Protein AF-A0A3N9TKY1-F1 (afdb_monomer)

Organism: NCBI:txid2487322

Mean predicted aligned error: 14.23 Å

Foldseek 3Di:
DDDDDDPDDPDDPDPVVPPDPPPPDDPDPVLVVLVVVVVVCCVVVLDPPVLLVVLLVVLCVVQPDDPPDDPNRRNVVSSVVSVQVSCVVSPNDDPVRVVLQVQQQVQQVVPDPPPDDRDRDNPGDRDDDPDPPDPDPDPDPDDDPPDDDPPPDDD

pLDDT: mean 78.89, std 23.52, range [29.92, 98.19]

Radius of gyration: 24.82 Å; Cα contacts (8 Å, |Δi|>4): 62; chains: 1; bounding box: 64×78×43 Å

Structure (mmCIF, N/CA/C/O backbone):
data_AF-A0A3N9TKY1-F1
#
_entry.id   AF-A0A3N9TKY1-F1
#
loop_
_atom_site.group_PDB
_atom_site.id
_atom_site.type_symbol
_atom_site.label_atom_id
_atom_site.label_alt_id
_atom_site.label_comp_id
_atom_site.label_asym_id
_atom_site.label_entity_id
_atom_site.label_seq_id
_atom_site.pdbx_PDB_ins_code
_atom_site.Cartn_x
_atom_site.Cartn_y
_atom_site.Cartn_z
_atom_site.occupancy
_atom_site.B_iso_or_equiv
_atom_site.auth_seq_id
_atom_site.auth_comp_id
_atom_site.auth_asym_id
_atom_site.auth_atom_id
_atom_site.pdbx_PDB_model_num
ATOM 1 N N . MET A 1 1 ? -25.791 54.137 21.599 1.00 34.97 1 MET A N 1
ATOM 2 C CA . MET A 1 1 ? -24.530 53.603 21.048 1.00 34.97 1 MET A CA 1
ATOM 3 C C . MET A 1 1 ? -24.503 52.122 21.396 1.00 34.97 1 MET A C 1
ATOM 5 O O . MET A 1 1 ? -24.069 51.761 22.477 1.00 34.97 1 MET A O 1
ATOM 9 N N . ASN A 1 2 ? -25.094 51.311 20.519 1.00 31.81 2 ASN A N 1
ATOM 10 C CA . ASN A 1 2 ? -25.129 49.844 20.575 1.00 31.81 2 ASN A CA 1
ATOM 11 C C . ASN A 1 2 ? -24.160 49.403 19.463 1.00 31.81 2 ASN A C 1
ATOM 13 O O . ASN A 1 2 ? -24.159 50.036 18.414 1.00 31.81 2 ASN A O 1
ATOM 17 N N . GLY A 1 3 ? -23.241 48.461 19.621 1.00 29.92 3 GLY A N 1
ATOM 18 C CA . GLY A 1 3 ? -23.403 47.128 20.187 1.00 29.92 3 GLY A CA 1
ATOM 19 C C . GLY A 1 3 ? -23.000 46.157 19.071 1.00 29.92 3 GLY A C 1
ATOM 20 O O . GLY A 1 3 ? -23.490 46.283 17.955 1.00 29.92 3 GLY A O 1
ATOM 21 N N . CYS A 1 4 ? -22.032 45.287 19.348 1.00 38.78 4 CYS A N 1
ATOM 22 C CA . CYS A 1 4 ? -21.438 44.336 18.414 1.00 38.78 4 CYS A CA 1
ATOM 23 C C . CYS A 1 4 ? -22.451 43.488 17.623 1.00 38.78 4 CYS A C 1
ATOM 25 O O . CYS A 1 4 ? -23.500 43.125 18.152 1.00 38.78 4 CYS A O 1
ATOM 27 N N . ASN A 1 5 ? -21.963 43.021 16.464 1.00 31.70 5 ASN A N 1
ATOM 28 C CA . ASN A 1 5 ? -22.324 41.788 15.752 1.00 31.70 5 ASN A CA 1
ATOM 29 C C . ASN A 1 5 ? -23.368 41.912 14.625 1.00 31.70 5 ASN A C 1
ATOM 31 O O . ASN A 1 5 ? -24.560 41.813 14.880 1.00 31.70 5 ASN A O 1
ATOM 35 N N . ASP A 1 6 ? -22.896 42.011 13.376 1.00 34.69 6 ASP A N 1
ATOM 36 C CA . ASP A 1 6 ? -23.552 41.338 12.239 1.00 34.69 6 ASP A CA 1
ATOM 37 C C . ASP A 1 6 ? -22.558 41.075 11.090 1.00 34.69 6 ASP A C 1
ATOM 39 O O . ASP A 1 6 ? -22.706 41.513 9.952 1.00 34.69 6 ASP A O 1
ATOM 43 N N . LEU A 1 7 ? -21.449 40.411 11.433 1.00 39.53 7 LEU A N 1
ATOM 44 C CA . LEU A 1 7 ? -20.473 39.914 10.468 1.00 39.53 7 LEU A CA 1
ATOM 45 C C . LEU A 1 7 ? -20.856 38.478 10.091 1.00 39.53 7 LEU A C 1
ATOM 47 O O . LEU A 1 7 ? -20.298 37.528 10.638 1.00 39.53 7 LEU A O 1
ATOM 51 N N . LEU A 1 8 ? -21.814 38.310 9.179 1.00 36.91 8 LEU A N 1
ATOM 52 C CA . LEU A 1 8 ? -22.057 37.020 8.541 1.00 36.91 8 LEU A CA 1
ATOM 53 C C . LEU A 1 8 ? -22.493 37.146 7.072 1.00 36.91 8 LEU A C 1
ATOM 55 O O . LEU A 1 8 ? -23.543 37.691 6.759 1.00 36.91 8 LEU A O 1
ATOM 59 N N . LEU A 1 9 ? -21.695 36.459 6.244 1.00 41.31 9 LEU A N 1
ATOM 60 C CA . LEU A 1 9 ? -22.019 35.783 4.982 1.00 41.31 9 LEU A CA 1
ATOM 61 C C . LEU A 1 9 ? -22.147 36.597 3.680 1.00 41.31 9 LEU A C 1
ATOM 63 O O . LEU A 1 9 ? -22.780 37.640 3.621 1.00 41.31 9 LEU A O 1
ATOM 67 N N . HIS A 1 10 ? -21.603 35.966 2.626 1.00 40.25 10 HIS A N 1
ATOM 68 C CA . HIS A 1 10 ? -21.506 36.356 1.210 1.00 40.25 10 HIS A CA 1
ATOM 69 C C . HIS A 1 10 ? -20.296 37.267 0.929 1.00 40.25 10 HIS A C 1
ATOM 71 O O . HIS A 1 10 ? -20.374 38.475 1.056 1.00 40.25 10 HIS A O 1
ATOM 77 N N . ASP A 1 11 ? -19.086 36.755 0.693 1.00 41.50 11 ASP A N 1
ATOM 78 C CA . ASP A 1 11 ? -18.751 35.775 -0.344 1.00 41.50 11 ASP A CA 1
ATOM 79 C C . ASP A 1 11 ? -17.693 34.764 0.126 1.00 41.50 11 ASP A C 1
ATOM 81 O O . ASP A 1 11 ? -16.492 35.033 0.138 1.00 41.50 11 ASP A O 1
ATOM 85 N N . ALA A 1 12 ? -18.131 33.555 0.480 1.00 43.09 12 ALA A N 1
ATOM 86 C CA . ALA A 1 12 ? -17.235 32.408 0.414 1.00 43.09 12 ALA A CA 1
ATOM 87 C C . ALA A 1 12 ? -17.125 32.018 -1.070 1.00 43.09 12 ALA A C 1
ATOM 89 O O . ALA A 1 12 ? -18.171 31.806 -1.692 1.00 43.09 12 ALA A O 1
ATOM 90 N N . PRO A 1 13 ? -15.919 31.927 -1.664 1.00 39.00 13 PRO A N 1
ATOM 91 C CA . PRO A 1 13 ? -15.795 31.464 -3.039 1.00 39.00 13 PRO A CA 1
ATOM 92 C C . PRO A 1 13 ? -16.430 30.075 -3.145 1.00 39.00 13 PRO A C 1
ATOM 94 O O . PRO A 1 13 ? -16.188 29.206 -2.300 1.00 39.00 13 PRO A O 1
ATOM 97 N N . SER A 1 14 ? -17.302 29.894 -4.140 1.00 44.12 14 SER A N 1
ATOM 98 C CA . SER A 1 14 ? -18.026 28.643 -4.334 1.00 44.12 14 SER A CA 1
ATOM 99 C C . SER A 1 14 ? -17.049 27.475 -4.456 1.00 44.12 14 SER A C 1
ATOM 101 O O . SER A 1 14 ? -15.922 27.605 -4.938 1.00 44.12 14 SER A O 1
ATOM 103 N N . LYS A 1 15 ? -17.498 26.306 -4.001 1.00 43.66 15 LYS A N 1
ATOM 104 C CA . LYS A 1 15 ? -16.741 25.048 -3.962 1.00 43.66 15 LYS A CA 1
ATOM 105 C C . LYS A 1 15 ? -16.132 24.666 -5.324 1.00 43.66 15 LYS A C 1
ATOM 107 O O . LYS A 1 15 ? -15.161 23.917 -5.358 1.00 43.66 15 LYS A O 1
ATOM 112 N N . GLU A 1 16 ? -16.668 25.202 -6.424 1.00 41.50 16 GLU A N 1
ATOM 113 C CA . GLU A 1 16 ? -16.142 25.025 -7.781 1.00 41.50 16 GLU A CA 1
ATOM 114 C C . GLU A 1 16 ? -14.862 25.831 -8.083 1.00 41.50 16 GLU A C 1
ATOM 116 O O . GLU A 1 16 ? -14.104 25.433 -8.960 1.00 41.50 16 GLU A O 1
ATOM 121 N N . ALA A 1 17 ? -14.558 26.913 -7.355 1.00 42.34 17 ALA A N 1
ATOM 122 C CA . ALA A 1 17 ? -13.370 27.740 -7.604 1.00 42.34 17 ALA A CA 1
ATOM 123 C C . ALA A 1 17 ? -12.064 27.166 -7.012 1.00 42.34 17 ALA A C 1
ATOM 125 O O . ALA A 1 17 ? -10.980 27.654 -7.338 1.00 42.34 17 ALA A O 1
ATOM 126 N N . MET A 1 18 ? -12.148 26.146 -6.146 1.00 41.94 18 MET A N 1
ATOM 127 C CA . MET A 1 18 ? -10.978 25.516 -5.511 1.00 41.94 18 MET A CA 1
ATOM 128 C C . MET A 1 18 ? -10.430 24.297 -6.263 1.00 41.94 18 MET A C 1
ATOM 130 O O . MET A 1 18 ? -9.377 23.797 -5.887 1.00 41.94 18 MET A O 1
ATOM 134 N N . LEU A 1 19 ? -11.089 23.836 -7.332 1.00 46.41 19 LEU A N 1
ATOM 135 C CA . LEU A 1 19 ? -10.476 22.907 -8.283 1.00 46.41 19 LEU A CA 1
ATOM 136 C C . LEU A 1 19 ? -9.812 23.712 -9.403 1.00 46.41 19 LEU A C 1
ATOM 138 O O . LEU A 1 19 ? -10.274 23.728 -10.543 1.00 46.41 19 LEU A O 1
ATOM 142 N N . LYS A 1 20 ? -8.724 24.409 -9.071 1.00 42.78 20 LYS A N 1
ATOM 143 C CA . LYS A 1 20 ? -7.692 24.620 -10.085 1.00 42.78 20 LYS A CA 1
ATOM 144 C C . LYS A 1 20 ? -6.961 23.291 -10.283 1.00 42.78 20 LYS A C 1
ATOM 146 O O . LYS A 1 20 ? -7.030 22.392 -9.449 1.00 42.78 20 LYS A O 1
ATOM 151 N N . ASP A 1 21 ? -6.432 23.138 -11.483 1.00 51.25 21 ASP A N 1
ATOM 152 C CA . ASP A 1 21 ? -5.834 21.937 -12.054 1.00 51.25 21 ASP A CA 1
ATOM 153 C C . ASP A 1 21 ? -4.552 21.519 -11.302 1.00 51.25 21 ASP A C 1
ATOM 155 O O . ASP A 1 21 ? -3.434 21.706 -11.774 1.00 51.25 21 ASP A O 1
ATOM 159 N N . ASP A 1 22 ? -4.729 20.984 -10.093 1.00 49.56 22 ASP A N 1
ATOM 160 C CA . ASP A 1 22 ? -3.673 20.592 -9.154 1.00 49.56 22 ASP A CA 1
ATOM 161 C C . ASP A 1 22 ? -3.567 19.054 -9.103 1.00 49.56 22 ASP A C 1
ATOM 163 O O . ASP A 1 22 ? -3.531 18.447 -8.027 1.00 49.56 22 ASP A O 1
ATOM 167 N N . GLY A 1 23 ? -3.640 18.389 -10.262 1.00 58.56 23 GLY A N 1
ATOM 168 C CA . GLY A 1 23 ? -3.639 16.926 -10.342 1.00 58.56 23 GLY A CA 1
ATOM 169 C C . GLY A 1 23 ? -2.519 16.297 -9.501 1.00 58.56 23 GLY A C 1
ATOM 170 O O . GLY A 1 23 ? -1.406 16.817 -9.447 1.00 58.56 23 GLY A O 1
ATOM 171 N N . ILE A 1 24 ? -2.802 15.170 -8.835 1.00 65.75 24 ILE A N 1
ATOM 172 C CA . ILE A 1 24 ? -1.790 14.438 -8.058 1.00 65.75 24 ILE A CA 1
ATOM 173 C C . ILE A 1 24 ? -0.657 14.034 -9.012 1.00 65.75 24 ILE A C 1
ATOM 175 O O . ILE A 1 24 ? -0.842 13.164 -9.865 1.00 65.75 24 ILE A O 1
ATOM 179 N N . ILE A 1 25 ? 0.511 14.664 -8.871 1.00 81.75 25 ILE A N 1
ATOM 180 C CA . ILE A 1 25 ? 1.705 14.312 -9.640 1.00 81.75 25 ILE A CA 1
ATOM 181 C C . ILE A 1 25 ? 2.345 13.092 -8.978 1.00 81.75 25 ILE A C 1
ATOM 183 O O . ILE A 1 25 ? 2.793 13.143 -7.831 1.00 81.75 25 ILE A O 1
ATOM 187 N N . PHE A 1 26 ? 2.375 11.981 -9.709 1.00 88.94 26 PHE A N 1
ATOM 188 C CA . PHE A 1 26 ? 3.084 10.769 -9.314 1.00 88.94 26 PHE A CA 1
ATOM 189 C C . PHE A 1 26 ? 4.494 10.797 -9.914 1.00 88.94 26 PHE A C 1
ATOM 191 O O . PHE A 1 26 ? 4.640 10.982 -11.120 1.00 88.94 26 PHE A O 1
ATOM 198 N N . GLU A 1 27 ? 5.525 10.598 -9.089 1.00 92.19 27 GLU A N 1
ATOM 199 C CA . GLU A 1 27 ? 6.919 10.522 -9.561 1.00 92.19 27 GLU A CA 1
ATOM 200 C C . GLU A 1 27 ? 7.184 9.215 -10.311 1.00 92.19 27 GLU A C 1
ATOM 202 O O . GLU A 1 27 ? 8.001 9.165 -11.222 1.00 92.19 27 GLU A O 1
ATOM 207 N N . GLU A 1 28 ? 6.471 8.156 -9.933 1.00 92.62 28 GLU A N 1
ATOM 208 C CA . GLU A 1 28 ? 6.638 6.824 -10.496 1.00 92.62 28 GLU A CA 1
ATOM 209 C C . GLU A 1 28 ? 5.270 6.199 -10.809 1.00 92.62 28 GLU A C 1
ATOM 211 O O . GLU A 1 28 ? 4.335 6.345 -10.013 1.00 92.62 28 GLU A O 1
ATOM 216 N N . PRO A 1 29 ? 5.127 5.423 -11.900 1.00 92.88 29 PRO A N 1
ATOM 217 C CA . PRO A 1 29 ? 3.843 4.828 -12.283 1.00 92.88 29 PRO A CA 1
ATOM 218 C C . PRO A 1 29 ? 3.205 3.953 -11.195 1.00 92.88 29 PRO A C 1
ATOM 220 O O . PRO A 1 29 ? 1.980 3.902 -11.065 1.00 92.88 29 PRO A O 1
ATOM 223 N N . TRP A 1 30 ? 4.020 3.272 -10.383 1.00 94.25 30 TRP A N 1
ATOM 224 C CA . TRP A 1 30 ? 3.526 2.412 -9.306 1.00 94.25 30 TRP A CA 1
ATOM 225 C C . TRP A 1 30 ? 2.836 3.203 -8.183 1.00 94.25 30 TRP A C 1
ATOM 227 O O . TRP A 1 30 ? 1.967 2.656 -7.506 1.00 94.25 30 TRP A O 1
ATOM 237 N N . GLN A 1 31 ? 3.161 4.487 -7.999 1.00 95.44 31 GLN A N 1
ATOM 238 C CA . GLN A 1 31 ? 2.525 5.337 -6.987 1.00 95.44 31 GLN A CA 1
ATOM 239 C C . GLN A 1 31 ? 1.044 5.562 -7.323 1.00 95.44 31 GLN A C 1
ATOM 241 O O . GLN A 1 31 ? 0.173 5.401 -6.465 1.00 95.44 31 GLN A O 1
ATOM 246 N N . ALA A 1 32 ? 0.748 5.822 -8.601 1.00 94.12 32 ALA A N 1
ATOM 247 C CA . ALA A 1 32 ? -0.620 5.930 -9.104 1.00 94.12 32 ALA A CA 1
ATOM 248 C C . ALA A 1 32 ? -1.397 4.621 -8.915 1.00 94.12 32 ALA A C 1
ATOM 250 O O . ALA A 1 32 ? -2.579 4.634 -8.562 1.00 94.12 32 ALA A O 1
ATOM 251 N N . GLN A 1 33 ? -0.729 3.480 -9.111 1.00 95.50 33 GLN A N 1
ATOM 252 C CA . GLN A 1 33 ? -1.324 2.161 -8.900 1.00 95.50 33 GLN A CA 1
ATOM 253 C C . GLN A 1 33 ? -1.645 1.922 -7.422 1.00 95.50 33 GLN A C 1
ATOM 255 O O . GLN A 1 33 ? -2.768 1.533 -7.109 1.00 95.50 33 GLN A O 1
ATOM 260 N N . ALA A 1 34 ? -0.709 2.205 -6.511 1.00 95.75 34 ALA A N 1
ATOM 261 C CA . ALA A 1 34 ? -0.920 2.067 -5.071 1.00 95.75 34 ALA A CA 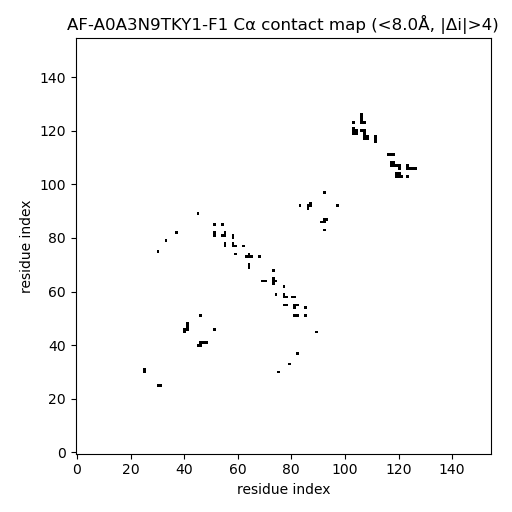1
ATOM 262 C C . ALA A 1 34 ? -2.099 2.926 -4.586 1.00 95.75 34 ALA A C 1
ATOM 264 O O . ALA A 1 34 ? -2.988 2.426 -3.895 1.00 95.75 34 ALA A O 1
ATOM 265 N N . PHE A 1 35 ? -2.156 4.189 -5.019 1.00 96.00 35 PHE A N 1
ATOM 266 C CA . PHE A 1 35 ? -3.281 5.082 -4.745 1.00 96.00 35 PHE A CA 1
ATOM 267 C C . PHE A 1 35 ? -4.604 4.515 -5.278 1.00 96.00 35 PHE A C 1
ATOM 269 O O . PHE A 1 35 ? -5.594 4.429 -4.549 1.00 96.00 35 PHE A O 1
ATOM 276 N N . SER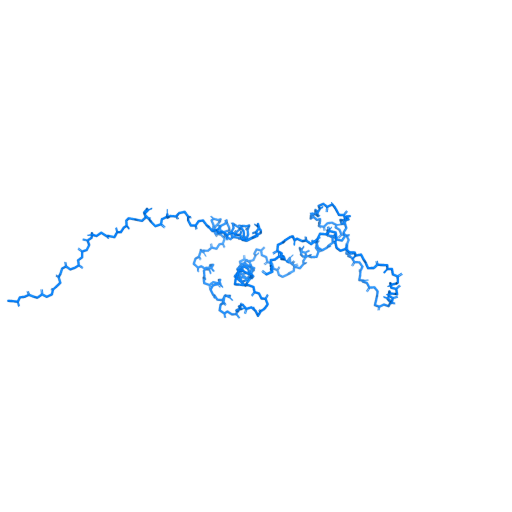 A 1 36 ? -4.612 4.081 -6.541 1.00 96.44 36 SER A N 1
ATOM 277 C CA . SER A 1 36 ? -5.808 3.550 -7.199 1.00 96.44 36 SER A CA 1
ATOM 278 C C . SER A 1 36 ? -6.331 2.299 -6.502 1.00 96.44 36 SER A C 1
ATOM 280 O O . SER A 1 36 ? -7.532 2.195 -6.272 1.00 96.44 36 SER A O 1
ATOM 282 N N . VAL A 1 37 ? -5.449 1.375 -6.108 1.00 97.06 37 VAL A N 1
ATOM 283 C CA . VAL A 1 37 ? -5.822 0.169 -5.357 1.00 97.06 37 VAL A CA 1
ATOM 284 C C . VAL A 1 37 ? -6.469 0.547 -4.026 1.00 97.06 37 VAL A C 1
ATOM 286 O O . VAL A 1 37 ? -7.559 0.059 -3.736 1.00 97.06 37 VAL A O 1
ATOM 289 N N . THR A 1 38 ? -5.883 1.467 -3.254 1.00 97.69 38 THR A N 1
ATOM 290 C CA . THR A 1 38 ? -6.489 1.946 -2.000 1.00 97.69 38 THR A CA 1
ATOM 291 C C . THR A 1 38 ? -7.894 2.514 -2.226 1.00 97.69 38 THR A C 1
ATOM 293 O O . THR A 1 38 ? -8.831 2.148 -1.514 1.00 97.69 38 THR A O 1
ATOM 296 N N . VAL A 1 39 ? -8.069 3.378 -3.233 1.00 97.00 39 VAL A N 1
ATOM 297 C CA . VAL A 1 39 ? -9.374 3.977 -3.560 1.00 97.00 39 VAL A CA 1
ATOM 298 C C . VAL A 1 39 ? -10.383 2.916 -4.005 1.00 97.00 39 VAL A C 1
ATOM 300 O O . VAL A 1 39 ? -11.539 2.960 -3.589 1.00 97.00 39 VAL A 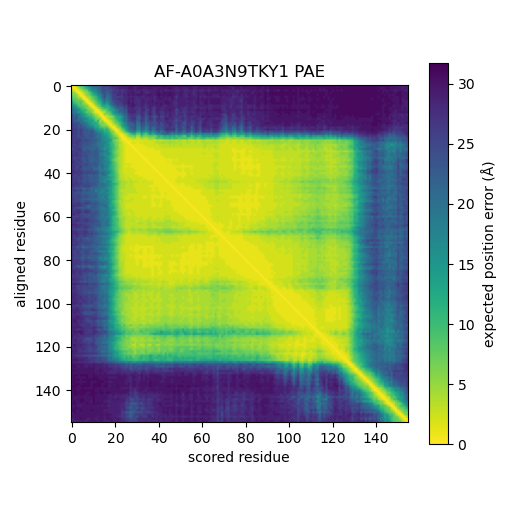O 1
ATOM 303 N N . LEU A 1 40 ? -9.971 1.954 -4.832 1.00 97.94 40 LEU A N 1
ATOM 304 C CA . LEU A 1 40 ? -10.842 0.884 -5.322 1.00 97.94 40 LEU A CA 1
ATOM 305 C C . LEU A 1 40 ? -11.298 -0.047 -4.197 1.00 97.94 40 LEU A C 1
ATOM 307 O O . LEU A 1 40 ? -12.480 -0.374 -4.137 1.00 97.94 40 LEU A O 1
ATOM 311 N N . LEU A 1 41 ? -10.405 -0.426 -3.280 1.00 97.19 41 LEU A N 1
ATOM 312 C CA . LEU A 1 41 ? -10.748 -1.260 -2.124 1.00 97.19 41 LEU A CA 1
ATOM 313 C C . LEU A 1 41 ? -11.749 -0.556 -1.197 1.00 97.19 41 LEU A C 1
ATOM 315 O O . LEU A 1 41 ? -12.705 -1.178 -0.732 1.00 97.19 41 LEU A O 1
ATOM 319 N N . ASN A 1 42 ? -11.579 0.753 -0.981 1.00 97.75 42 ASN A N 1
ATOM 320 C CA . ASN A 1 42 ? -12.552 1.549 -0.238 1.00 97.75 42 ASN A CA 1
ATOM 321 C C . ASN A 1 42 ? -13.903 1.626 -0.965 1.00 97.75 42 ASN A C 1
ATOM 323 O O . ASN A 1 42 ? -14.940 1.397 -0.349 1.00 97.75 42 ASN A O 1
ATOM 327 N N . LYS A 1 43 ? -13.905 1.901 -2.276 1.00 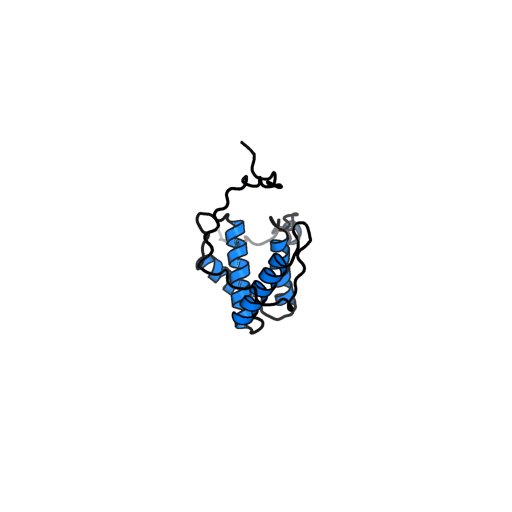97.75 43 LYS A N 1
ATOM 328 C CA . LYS A 1 43 ? -15.134 1.923 -3.088 1.00 97.75 43 LYS A CA 1
ATOM 329 C C . LYS A 1 43 ? -15.849 0.570 -3.112 1.00 97.75 43 LYS A C 1
ATOM 331 O O . LYS A 1 43 ? -17.071 0.542 -3.195 1.00 97.75 43 LYS A O 1
ATOM 336 N N . ALA A 1 44 ? -15.104 -0.528 -3.013 1.00 97.50 44 ALA A N 1
ATOM 337 C CA . ALA A 1 44 ? -15.641 -1.880 -2.888 1.00 97.50 44 ALA A CA 1
ATOM 338 C C . ALA A 1 44 ? -16.197 -2.193 -1.483 1.00 97.50 44 ALA A C 1
ATOM 340 O O . ALA A 1 44 ? -16.731 -3.279 -1.275 1.00 97.50 44 ALA A O 1
ATOM 341 N N . GLY A 1 45 ? -16.081 -1.272 -0.520 1.00 97.25 45 GLY A N 1
ATOM 342 C CA . GLY A 1 45 ? -16.610 -1.435 0.834 1.00 97.25 45 GLY A CA 1
ATOM 343 C C . GLY A 1 45 ? -15.772 -2.342 1.737 1.00 97.25 45 GLY A C 1
ATOM 344 O O . GLY A 1 45 ? -16.254 -2.752 2.788 1.00 97.25 45 GLY A O 1
ATOM 345 N N . LEU A 1 46 ? -14.528 -2.657 1.359 1.00 97.62 46 LEU A N 1
ATOM 346 C CA . LEU A 1 46 ? -13.658 -3.538 2.153 1.00 97.62 46 LEU A CA 1
ATOM 347 C C . LEU A 1 46 ? -13.130 -2.858 3.422 1.00 97.62 46 LEU A C 1
ATOM 349 O O . LEU A 1 46 ? -12.803 -3.527 4.398 1.00 97.62 46 LEU A O 1
ATOM 353 N N . PHE A 1 47 ? -13.058 -1.528 3.414 1.00 97.19 47 PHE A N 1
ATOM 354 C CA . PHE A 1 47 ? -12.808 -0.712 4.596 1.00 97.19 47 PHE A CA 1
ATOM 355 C C . PHE A 1 47 ? -13.364 0.700 4.403 1.00 97.19 47 PHE A C 1
ATOM 357 O O . PHE A 1 47 ? -13.445 1.211 3.282 1.00 97.19 47 PHE A O 1
ATOM 364 N N . ASP A 1 48 ? -13.669 1.371 5.511 1.00 97.00 48 ASP A N 1
ATOM 365 C CA . ASP A 1 48 ? -14.055 2.779 5.510 1.00 97.00 48 ASP A CA 1
ATOM 366 C C . ASP A 1 48 ? -12.853 3.709 5.325 1.00 97.00 48 ASP A C 1
ATOM 368 O O . ASP A 1 48 ? -11.794 3.533 5.934 1.00 97.00 48 ASP A O 1
ATOM 372 N N . TRP A 1 49 ? -13.052 4.797 4.579 1.00 97.38 49 TRP A N 1
ATOM 373 C CA . TRP A 1 49 ? -12.007 5.797 4.341 1.00 97.38 49 TRP A CA 1
ATOM 374 C C . TRP A 1 49 ? -11.470 6.414 5.643 1.00 97.38 49 TRP A C 1
ATOM 376 O O . TRP A 1 49 ? -10.283 6.703 5.765 1.00 97.38 49 TRP A O 1
ATOM 386 N N . LYS A 1 50 ? -12.325 6.562 6.665 1.00 97.62 50 LYS A N 1
ATOM 387 C CA . LYS A 1 50 ? -11.919 7.057 7.992 1.00 97.62 50 LYS A CA 1
ATOM 388 C C . LYS A 1 50 ? -10.938 6.111 8.691 1.00 97.62 50 LYS A C 1
ATOM 390 O O . LYS A 1 50 ? -10.022 6.581 9.363 1.00 97.62 50 LYS A O 1
ATOM 395 N N . VAL A 1 51 ? -11.123 4.799 8.529 1.00 97.25 51 VAL A N 1
ATOM 396 C CA . VAL A 1 51 ? -10.207 3.786 9.071 1.00 97.25 51 VAL A CA 1
ATOM 397 C C . VAL A 1 51 ? -8.868 3.877 8.348 1.00 97.25 51 VAL A C 1
ATOM 399 O O . VAL A 1 51 ? -7.838 3.961 9.010 1.00 97.25 51 VAL A O 1
ATOM 402 N N . TRP A 1 52 ? -8.886 3.981 7.015 1.00 98.06 52 TRP A N 1
ATOM 403 C CA . TRP A 1 52 ? -7.681 4.202 6.214 1.00 98.06 52 TRP A CA 1
ATOM 404 C C . TRP A 1 52 ? -6.882 5.429 6.673 1.00 98.06 52 TRP A C 1
ATOM 406 O O . TRP A 1 52 ? -5.707 5.296 7.008 1.00 98.06 52 TRP A O 1
ATOM 416 N N . VAL A 1 53 ? -7.516 6.604 6.767 1.00 97.88 53 VAL A N 1
ATOM 417 C CA . VAL A 1 53 ? -6.840 7.846 7.188 1.00 97.88 53 VAL A CA 1
ATOM 418 C C . VAL A 1 53 ? -6.223 7.697 8.580 1.00 97.88 53 VAL A C 1
ATOM 420 O O . VAL A 1 53 ? -5.085 8.114 8.793 1.00 97.88 53 VAL A O 1
ATOM 423 N N . LYS A 1 54 ? -6.934 7.065 9.522 1.00 97.94 54 LYS A N 1
ATOM 424 C CA . LYS A 1 54 ? -6.421 6.813 10.875 1.00 97.94 54 LYS A CA 1
ATOM 425 C C . LYS A 1 54 ? -5.193 5.896 10.857 1.00 97.94 54 LYS A C 1
ATOM 427 O O . LYS A 1 54 ? -4.198 6.208 11.511 1.00 97.94 54 LYS A O 1
ATOM 432 N N . THR A 1 55 ? -5.252 4.785 10.122 1.00 97.56 55 THR A N 1
ATOM 433 C CA . THR A 1 55 ? -4.139 3.830 10.004 1.00 97.56 55 THR A CA 1
ATOM 434 C C . THR A 1 55 ? -2.933 4.469 9.321 1.00 97.56 55 THR A C 1
ATOM 436 O O . THR A 1 55 ? -1.814 4.356 9.817 1.00 97.56 55 THR A O 1
ATOM 439 N N . PHE A 1 56 ? -3.151 5.209 8.235 1.00 98.19 56 PHE A N 1
ATOM 440 C CA . PHE A 1 56 ? -2.076 5.866 7.502 1.00 98.19 56 PHE A CA 1
ATOM 441 C C . PHE A 1 56 ? -1.411 6.984 8.318 1.00 98.19 56 PHE A C 1
ATOM 443 O O . PHE A 1 56 ? -0.187 7.020 8.410 1.00 98.19 56 PHE A O 1
ATOM 450 N N . ALA A 1 57 ? -2.186 7.830 9.007 1.00 97.62 57 ALA A N 1
ATOM 451 C CA . ALA A 1 57 ? -1.633 8.858 9.892 1.00 97.62 57 ALA A CA 1
ATOM 452 C C . ALA A 1 57 ? -0.781 8.249 11.020 1.00 97.62 57 ALA A C 1
ATOM 454 O O . ALA A 1 57 ? 0.327 8.718 11.281 1.00 97.62 57 ALA A O 1
ATOM 455 N N . LYS A 1 58 ? -1.254 7.154 11.637 1.00 97.81 58 LYS A N 1
ATOM 456 C CA . LYS A 1 58 ? -0.475 6.385 12.621 1.00 97.81 58 LYS A CA 1
ATOM 457 C C . LYS A 1 58 ? 0.855 5.906 12.025 1.00 97.81 58 LYS A C 1
ATOM 459 O O . LYS A 1 58 ? 1.885 6.029 12.686 1.00 97.81 58 LYS A O 1
ATOM 464 N N . HIS A 1 59 ? 0.856 5.389 10.794 1.00 96.75 59 HIS A N 1
ATOM 465 C CA . HIS A 1 59 ? 2.076 4.959 10.094 1.00 96.75 59 HIS A CA 1
ATOM 466 C C . HIS A 1 59 ? 3.054 6.101 9.828 1.00 96.75 59 HIS A C 1
ATOM 468 O O . HIS A 1 59 ? 4.244 5.933 10.090 1.00 96.75 59 HIS A O 1
ATOM 474 N N . ILE A 1 60 ? 2.571 7.262 9.376 1.00 96.88 60 ILE A N 1
ATOM 475 C CA . ILE A 1 60 ? 3.413 8.449 9.161 1.00 96.88 60 ILE A CA 1
ATOM 476 C C . ILE A 1 60 ? 4.123 8.840 10.462 1.00 96.88 60 ILE A C 1
ATOM 478 O O . ILE A 1 60 ? 5.331 9.075 10.458 1.00 96.88 60 ILE A O 1
ATOM 482 N N . SER A 1 61 ? 3.397 8.865 11.585 1.00 96.88 61 SER A N 1
ATOM 483 C CA . SER A 1 61 ? 3.977 9.206 12.890 1.00 96.88 61 SER A CA 1
ATOM 484 C C . SER A 1 61 ? 4.921 8.131 13.440 1.00 96.88 61 SER A C 1
ATOM 486 O O . SER A 1 61 ? 5.918 8.466 14.070 1.00 96.88 61 SER A O 1
ATOM 488 N N . THR A 1 62 ? 4.616 6.849 13.222 1.00 97.62 62 THR A N 1
ATOM 489 C CA . THR A 1 62 ? 5.397 5.724 13.774 1.00 97.62 62 THR A CA 1
ATOM 490 C C . THR A 1 62 ? 6.688 5.483 12.993 1.00 97.62 62 THR A C 1
ATOM 492 O O . THR A 1 62 ? 7.711 5.129 13.576 1.00 97.62 62 THR A O 1
ATOM 495 N N . TYR A 1 63 ? 6.653 5.678 11.674 1.00 96.38 63 TYR A N 1
ATOM 496 C CA . TYR A 1 63 ? 7.754 5.349 10.772 1.00 96.38 63 TYR A CA 1
ATOM 497 C C . TYR A 1 63 ? 8.188 6.573 9.966 1.00 96.38 63 TYR A C 1
ATOM 499 O O . TYR A 1 63 ? 7.976 6.585 8.747 1.00 96.38 63 TYR A O 1
ATOM 507 N N . PRO A 1 64 ? 8.796 7.592 10.604 1.00 95.81 64 PRO A N 1
ATOM 508 C CA . PRO A 1 64 ? 9.191 8.822 9.928 1.00 95.81 64 PRO A CA 1
ATOM 509 C C . PRO A 1 64 ? 10.165 8.562 8.771 1.00 95.81 64 PRO A C 1
ATOM 511 O O . PRO A 1 64 ? 10.707 7.463 8.595 1.00 95.81 64 PRO A O 1
ATOM 514 N N . ARG A 1 65 ? 10.367 9.596 7.954 1.00 96.81 65 ARG A N 1
ATOM 515 C CA . ARG A 1 65 ? 11.324 9.588 6.847 1.00 96.81 65 ARG A CA 1
ATOM 516 C C . ARG A 1 65 ? 12.728 9.222 7.342 1.00 96.81 65 ARG A C 1
ATOM 518 O O . ARG A 1 65 ? 13.190 9.749 8.354 1.00 96.81 65 ARG A O 1
ATOM 525 N N . LYS A 1 66 ? 13.413 8.346 6.603 1.00 96.06 66 LYS A N 1
ATOM 526 C CA . LYS A 1 66 ? 14.822 8.015 6.861 1.00 96.06 66 LYS A CA 1
ATOM 527 C C . LYS A 1 66 ? 15.766 9.058 6.242 1.00 96.06 66 LYS A C 1
ATOM 529 O O . LYS A 1 66 ? 15.373 9.722 5.283 1.00 96.06 66 LYS A O 1
ATOM 534 N N . PRO A 1 67 ? 17.014 9.190 6.734 1.00 96.19 67 PRO A N 1
ATOM 535 C CA . PRO A 1 67 ? 17.970 10.174 6.216 1.00 96.19 67 PRO A CA 1
ATOM 536 C C . PRO A 1 67 ? 18.264 10.061 4.710 1.00 96.19 67 PRO A C 1
ATOM 538 O O . PRO A 1 67 ? 18.566 11.065 4.072 1.00 96.19 67 PRO A O 1
ATOM 541 N N . ASP A 1 68 ? 18.174 8.855 4.150 1.00 95.94 68 ASP A N 1
ATOM 542 C CA . ASP A 1 68 ? 18.460 8.519 2.751 1.00 95.94 68 ASP A CA 1
ATOM 543 C C . ASP A 1 68 ? 17.222 8.519 1.836 1.00 95.94 68 ASP A C 1
ATOM 545 O O . ASP A 1 68 ? 17.356 8.378 0.621 1.00 95.94 68 ASP A O 1
ATOM 549 N N . GLU A 1 69 ? 16.024 8.702 2.394 1.00 94.75 69 GLU A N 1
ATOM 550 C CA . GLU A 1 69 ? 14.772 8.768 1.636 1.00 94.75 69 GLU A CA 1
ATOM 551 C C . GLU A 1 69 ? 14.467 10.221 1.232 1.00 94.75 69 GLU A C 1
ATOM 553 O O . GLU A 1 69 ? 14.810 11.165 1.948 1.00 94.75 69 GLU A O 1
ATOM 558 N N . THR A 1 70 ? 13.790 10.425 0.101 1.00 95.19 70 THR A N 1
ATOM 559 C CA . THR A 1 70 ? 13.064 11.675 -0.185 1.00 95.19 70 THR A CA 1
ATOM 560 C C . THR A 1 70 ? 11.737 11.704 0.577 1.00 95.19 70 THR A C 1
ATOM 562 O O . THR A 1 70 ? 11.270 10.675 1.076 1.00 95.19 70 THR A O 1
ATOM 565 N N . ASP A 1 71 ? 11.090 12.870 0.656 1.00 92.25 71 ASP A N 1
ATOM 566 C CA . ASP A 1 71 ? 9.766 12.977 1.285 1.00 92.25 71 ASP A CA 1
ATOM 567 C C . ASP A 1 71 ? 8.729 12.100 0.560 1.00 92.25 71 ASP A C 1
ATOM 569 O O . ASP A 1 71 ? 7.963 11.390 1.211 1.00 92.25 71 ASP A O 1
ATOM 573 N N . GLN A 1 72 ? 8.776 12.046 -0.776 1.00 92.75 72 GLN A N 1
ATOM 574 C CA . GLN A 1 72 ? 7.898 11.191 -1.581 1.00 92.75 72 GLN A CA 1
ATOM 575 C C . GLN A 1 72 ? 8.154 9.694 -1.342 1.00 92.75 72 GLN A C 1
ATOM 577 O O . GLN A 1 72 ? 7.212 8.909 -1.200 1.00 92.75 72 GLN A O 1
ATOM 582 N N . GLN A 1 73 ? 9.425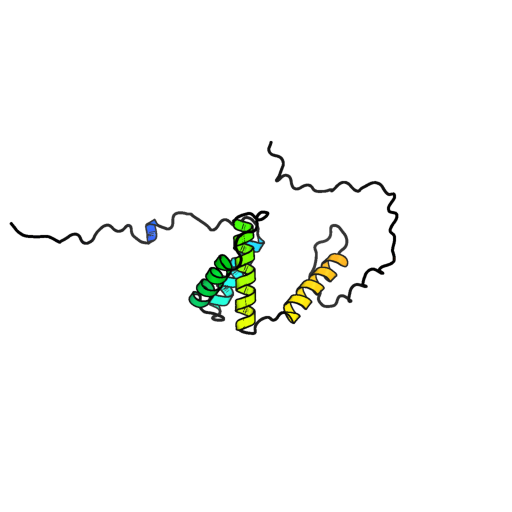 9.282 -1.269 1.00 94.50 73 GLN A N 1
ATOM 583 C CA . GLN A 1 73 ? 9.793 7.890 -0.994 1.00 94.50 73 GLN A CA 1
ATOM 584 C C . GLN A 1 73 ? 9.302 7.453 0.386 1.00 94.50 73 GLN A C 1
ATOM 586 O O . GLN A 1 73 ? 8.724 6.371 0.520 1.00 94.50 73 GLN A O 1
ATOM 591 N N . ALA A 1 74 ? 9.479 8.304 1.400 1.00 96.56 74 ALA A N 1
ATOM 592 C CA . ALA A 1 74 ? 8.954 8.048 2.734 1.00 96.56 74 ALA A CA 1
ATOM 593 C C . ALA A 1 74 ? 7.420 7.962 2.723 1.00 96.56 74 ALA A C 1
ATOM 595 O O . ALA A 1 74 ? 6.870 6.995 3.254 1.00 96.56 74 ALA A O 1
ATOM 596 N N . TYR A 1 75 ? 6.746 8.905 2.056 1.00 95.69 75 TYR A N 1
ATOM 597 C CA . TYR A 1 75 ? 5.287 8.966 1.967 1.00 95.69 75 TYR A CA 1
ATOM 598 C C . TYR A 1 75 ? 4.687 7.684 1.384 1.00 95.69 75 TYR A C 1
ATOM 600 O O . TYR A 1 75 ? 3.828 7.057 2.008 1.00 95.69 75 TYR A O 1
ATOM 608 N N . TYR A 1 76 ? 5.165 7.228 0.222 1.00 96.56 76 TYR A N 1
ATOM 609 C CA . TYR A 1 76 ? 4.613 6.016 -0.387 1.00 96.56 76 TYR A CA 1
ATOM 610 C C . TYR A 1 76 ? 5.087 4.722 0.286 1.00 96.56 76 TYR A C 1
ATOM 612 O O . TYR A 1 76 ? 4.342 3.740 0.290 1.00 96.56 76 TYR A O 1
ATOM 620 N N . ARG A 1 77 ? 6.264 4.701 0.929 1.00 96.81 77 ARG A N 1
ATOM 621 C CA . ARG A 1 77 ? 6.644 3.582 1.809 1.00 96.81 77 ARG A CA 1
ATOM 622 C C . ARG A 1 77 ? 5.654 3.441 2.966 1.00 96.81 77 ARG A C 1
ATOM 624 O O . ARG A 1 77 ? 5.212 2.329 3.262 1.00 96.81 77 ARG A O 1
ATOM 631 N N . GLN A 1 78 ? 5.315 4.551 3.621 1.00 97.88 78 GLN A N 1
ATOM 632 C CA . GLN A 1 78 ? 4.330 4.589 4.705 1.00 97.88 78 GLN A CA 1
ATOM 633 C C . G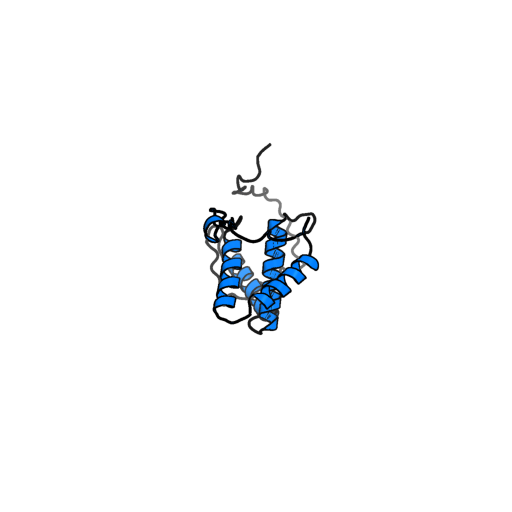LN A 1 78 ? 2.935 4.210 4.190 1.00 97.88 78 GLN A C 1
ATOM 635 O O . GLN A 1 78 ? 2.239 3.446 4.851 1.00 97.88 78 GLN A O 1
ATOM 640 N N . TRP A 1 79 ? 2.553 4.674 2.994 1.00 97.69 79 TRP A N 1
ATOM 641 C CA . TRP A 1 79 ? 1.275 4.343 2.354 1.00 97.69 79 TRP A CA 1
ATOM 642 C C . TRP A 1 79 ? 1.125 2.837 2.151 1.00 97.69 79 TRP A C 1
ATOM 644 O O . TRP A 1 79 ? 0.140 2.244 2.583 1.00 97.69 79 TRP A O 1
ATOM 654 N N . LEU A 1 80 ? 2.119 2.204 1.522 1.00 97.25 80 LEU A N 1
ATOM 655 C CA . LEU A 1 80 ? 2.107 0.763 1.277 1.00 97.25 80 LEU A CA 1
ATOM 656 C C . LEU A 1 80 ? 2.105 -0.030 2.587 1.00 97.25 80 LEU A C 1
ATOM 658 O O . LEU A 1 80 ? 1.327 -0.967 2.724 1.00 97.25 80 LEU A O 1
ATOM 662 N N . SER A 1 81 ? 2.915 0.378 3.568 1.00 96.44 81 SER A N 1
ATOM 663 C CA . SER A 1 81 ? 2.981 -0.299 4.871 1.00 96.44 81 SER A CA 1
ATOM 664 C C . SER A 1 81 ? 1.648 -0.221 5.626 1.00 96.44 81 SER A C 1
ATOM 666 O O . SER A 1 81 ? 1.191 -1.219 6.180 1.00 96.44 81 SER A O 1
ATOM 668 N N . ALA A 1 82 ? 0.991 0.942 5.600 1.00 97.81 82 ALA A N 1
ATOM 669 C CA . ALA A 1 82 ? -0.331 1.130 6.189 1.00 97.81 82 ALA A CA 1
ATOM 670 C C . ALA A 1 82 ? -1.405 0.305 5.476 1.00 97.81 82 ALA A C 1
ATOM 672 O O . ALA A 1 82 ? -2.304 -0.231 6.126 1.00 97.81 82 ALA A O 1
ATOM 673 N N . LEU A 1 83 ? -1.316 0.198 4.147 1.00 97.38 83 LEU A N 1
ATOM 674 C CA . LEU A 1 83 ? -2.247 -0.599 3.357 1.00 97.38 83 LEU A CA 1
ATOM 675 C C . LEU A 1 83 ? -2.081 -2.089 3.655 1.00 97.38 83 LEU A C 1
ATOM 677 O O . LEU A 1 83 ? -3.083 -2.764 3.854 1.00 97.38 83 LEU A O 1
ATOM 681 N N . GLU A 1 84 ? -0.849 -2.590 3.751 1.00 96.31 84 GLU A N 1
ATOM 682 C CA . GLU A 1 84 ? -0.584 -3.976 4.155 1.00 96.31 84 GLU A CA 1
ATOM 683 C C . GLU A 1 84 ? -1.120 -4.276 5.567 1.00 96.31 84 GLU A C 1
ATOM 685 O O . GLU A 1 84 ? -1.794 -5.288 5.741 1.00 96.31 84 GLU A O 1
ATOM 690 N N . GLU A 1 85 ? -0.903 -3.395 6.558 1.00 95.81 85 GLU A N 1
ATOM 691 C CA . GLU A 1 85 ? -1.466 -3.570 7.916 1.00 95.81 85 GLU A CA 1
ATOM 692 C C . GLU A 1 85 ? -2.999 -3.601 7.888 1.00 95.81 85 GLU A C 1
ATOM 694 O O . GLU A 1 85 ? -3.624 -4.436 8.546 1.00 95.81 85 GLU A O 1
ATOM 699 N N . LEU A 1 86 ? -3.620 -2.710 7.111 1.00 96.69 86 LEU A N 1
ATOM 700 C CA . LEU A 1 86 ? -5.072 -2.662 6.998 1.00 96.69 86 LEU A CA 1
ATOM 701 C C . LEU A 1 86 ? -5.625 -3.931 6.340 1.00 96.69 86 LEU A C 1
ATOM 703 O O . LEU A 1 86 ? -6.581 -4.504 6.858 1.00 96.69 86 LEU A O 1
ATOM 707 N N . LEU A 1 87 ? -5.018 -4.388 5.243 1.00 96.25 87 LEU A N 1
ATOM 708 C CA . LEU A 1 87 ? -5.426 -5.600 4.527 1.00 96.25 87 LEU A CA 1
ATOM 709 C C . LEU A 1 87 ? -5.254 -6.870 5.369 1.00 96.25 87 LEU A C 1
ATOM 711 O O . LEU A 1 87 ? -6.119 -7.747 5.322 1.00 96.25 87 LEU A O 1
ATOM 715 N N . ASP A 1 88 ? -4.201 -6.933 6.185 1.00 95.50 88 ASP A N 1
ATOM 716 C CA . ASP A 1 88 ? -4.006 -8.006 7.161 1.00 95.50 88 ASP A CA 1
ATOM 717 C C . ASP A 1 88 ? -5.103 -7.987 8.232 1.00 95.50 88 ASP A C 1
ATOM 719 O O . ASP A 1 88 ? -5.666 -9.029 8.567 1.00 95.50 88 ASP A O 1
ATOM 723 N N . SER A 1 89 ? -5.470 -6.801 8.732 1.00 94.81 89 SER A N 1
ATOM 724 C CA . SER A 1 89 ? -6.496 -6.667 9.777 1.00 94.81 89 SER A CA 1
ATOM 725 C C . SER A 1 89 ? -7.894 -7.123 9.340 1.00 94.81 89 SER A C 1
ATOM 727 O O . SER A 1 89 ? -8.692 -7.530 10.183 1.00 94.81 89 SER A O 1
ATOM 729 N N . ILE A 1 90 ? -8.181 -7.086 8.034 1.00 95.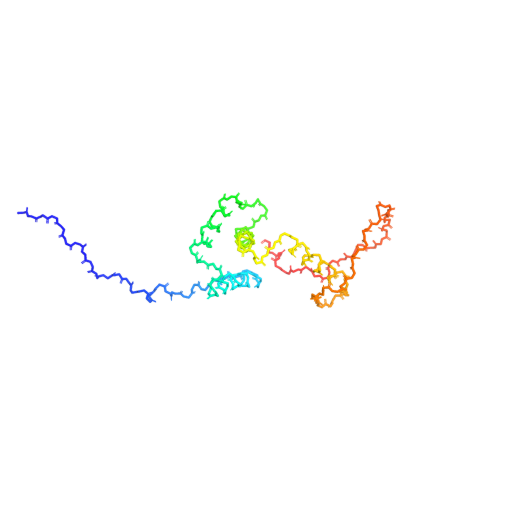06 90 ILE A N 1
ATOM 730 C CA . ILE A 1 90 ? -9.447 -7.556 7.448 1.00 95.06 90 ILE A CA 1
ATOM 731 C C . ILE A 1 90 ? -9.337 -8.956 6.821 1.00 95.06 90 ILE A C 1
ATOM 733 O O . ILE A 1 90 ? -10.292 -9.426 6.207 1.00 95.06 90 ILE A O 1
ATOM 737 N N . GLY A 1 91 ? -8.191 -9.633 6.968 1.00 94.50 91 GLY A N 1
ATOM 738 C CA . GLY A 1 91 ? -7.988 -11.018 6.532 1.00 94.50 91 GLY A CA 1
ATOM 739 C C . GLY A 1 91 ? -7.885 -11.226 5.018 1.00 94.50 91 GLY A C 1
ATOM 740 O O . GLY A 1 91 ? -8.060 -12.349 4.550 1.00 94.50 91 GLY A O 1
ATOM 741 N N . LEU A 1 92 ? -7.619 -10.173 4.236 1.00 93.25 92 LEU A N 1
ATOM 742 C CA . LEU A 1 92 ? -7.422 -10.291 2.782 1.00 93.25 92 LEU A CA 1
ATOM 743 C C . LEU A 1 92 ? -5.992 -10.673 2.404 1.00 93.25 92 LEU A C 1
ATOM 745 O O . LEU A 1 92 ? -5.754 -11.223 1.327 1.00 93.25 92 LEU A O 1
ATOM 749 N N . THR A 1 93 ? -5.039 -10.366 3.276 1.00 93.44 93 THR A N 1
ATOM 750 C CA . THR A 1 93 ? -3.644 -10.767 3.138 1.00 93.44 93 THR A CA 1
ATOM 751 C C . THR A 1 93 ? -3.122 -11.304 4.460 1.00 93.44 93 THR A C 1
ATOM 753 O O . THR A 1 93 ? -3.728 -11.117 5.511 1.00 93.44 93 THR A O 1
ATOM 756 N N . ASP A 1 94 ? -1.982 -11.983 4.396 1.00 93.19 94 ASP A N 1
ATOM 757 C CA . ASP A 1 94 ? -1.176 -12.299 5.564 1.00 93.19 94 ASP A CA 1
ATOM 758 C C . ASP A 1 94 ? 0.315 -12.311 5.185 1.00 93.19 94 ASP A C 1
ATOM 760 O O . ASP A 1 94 ? 0.703 -12.192 4.010 1.00 93.19 94 ASP A O 1
ATOM 764 N N . GLN A 1 95 ? 1.174 -12.444 6.196 1.00 91.38 95 GLN A N 1
ATOM 765 C CA . GLN A 1 95 ? 2.623 -12.464 6.014 1.00 91.38 95 GLN A CA 1
ATOM 766 C C . GLN A 1 95 ? 3.096 -13.639 5.139 1.00 91.38 95 GLN A C 1
ATOM 768 O O . GLN A 1 95 ? 4.059 -13.483 4.383 1.00 91.38 95 GLN A O 1
ATOM 773 N N . GLN A 1 96 ? 2.440 -14.801 5.222 1.00 93.19 96 GLN A N 1
ATOM 774 C CA . GLN A 1 96 ? 2.813 -15.992 4.455 1.00 93.19 96 GLN A CA 1
ATOM 775 C C . GLN A 1 96 ? 2.518 -15.781 2.969 1.00 93.19 96 GLN A C 1
ATOM 777 O O . GLN A 1 96 ? 3.388 -16.009 2.127 1.00 93.19 96 GLN A O 1
ATOM 782 N N . LEU A 1 97 ? 1.335 -15.255 2.650 1.00 93.12 97 LEU A N 1
ATOM 783 C CA . LEU A 1 97 ? 0.911 -14.898 1.306 1.00 93.12 97 LEU A CA 1
ATOM 784 C C . LEU A 1 97 ? 1.850 -13.850 0.705 1.00 93.12 97 LEU A C 1
ATOM 786 O O . LEU A 1 97 ? 2.357 -14.045 -0.399 1.00 93.12 97 LEU A O 1
ATOM 790 N N . ARG A 1 98 ? 2.167 -12.770 1.434 1.00 92.75 98 ARG A N 1
ATOM 791 C CA . ARG A 1 98 ? 3.125 -11.758 0.949 1.00 92.75 98 ARG A CA 1
ATOM 792 C C . ARG A 1 98 ? 4.513 -12.350 0.713 1.00 92.75 98 ARG A C 1
ATOM 794 O O . ARG A 1 98 ? 5.139 -12.039 -0.301 1.00 92.75 98 ARG A O 1
ATOM 801 N N . GLY A 1 99 ? 4.982 -13.214 1.613 1.00 93.12 99 GLY A N 1
ATOM 802 C CA . GLY A 1 99 ? 6.243 -13.939 1.458 1.00 93.12 99 GLY A CA 1
ATOM 803 C C . GLY A 1 99 ? 6.266 -14.792 0.189 1.00 93.12 99 GLY A C 1
ATOM 804 O O . GLY A 1 99 ? 7.194 -14.678 -0.611 1.00 93.12 99 GLY A O 1
ATOM 805 N N . LEU A 1 100 ? 5.203 -15.565 -0.046 1.00 93.44 100 LEU A N 1
ATOM 806 C CA . LEU A 1 100 ? 5.035 -16.382 -1.246 1.00 93.44 100 LEU A CA 1
ATOM 807 C C . LEU A 1 100 ? 5.043 -15.532 -2.524 1.00 93.44 100 LEU A C 1
ATOM 809 O O . LEU A 1 100 ? 5.729 -15.872 -3.484 1.00 93.44 100 LEU A O 1
ATOM 813 N N . TYR A 1 101 ? 4.317 -14.411 -2.550 1.00 94.19 101 TYR A N 1
ATOM 814 C CA . TYR A 1 101 ? 4.283 -13.538 -3.727 1.00 94.19 101 TYR A CA 1
ATOM 815 C C . TYR A 1 101 ? 5.640 -12.888 -4.012 1.00 94.19 101 TYR A C 1
ATOM 817 O O . TYR A 1 101 ? 6.057 -12.873 -5.171 1.00 94.19 101 TYR A O 1
ATOM 825 N N . LYS A 1 102 ? 6.352 -12.403 -2.984 1.00 94.06 102 LYS A N 1
ATOM 826 C CA . LYS A 1 102 ? 7.720 -11.868 -3.128 1.00 94.06 102 LYS A CA 1
ATOM 827 C C . LYS A 1 102 ? 8.663 -12.917 -3.709 1.00 94.06 102 LYS A C 1
ATOM 829 O O . LYS A 1 102 ? 9.426 -12.633 -4.628 1.00 94.06 102 LYS A O 1
ATOM 834 N N . GLU A 1 103 ? 8.569 -14.139 -3.205 1.00 95.38 103 GLU A N 1
ATOM 835 C CA . GLU A 1 103 ? 9.396 -15.249 -3.653 1.00 95.38 103 GLU A CA 1
ATOM 836 C C . GLU A 1 103 ? 9.068 -15.679 -5.093 1.00 95.38 103 GLU A C 1
ATOM 838 O O . GLU A 1 103 ? 9.977 -15.881 -5.895 1.00 95.38 103 GLU A O 1
ATOM 843 N N . ASN A 1 104 ? 7.790 -15.730 -5.470 1.00 96.06 104 ASN A N 1
ATOM 844 C CA . ASN A 1 104 ? 7.373 -16.010 -6.846 1.00 96.06 104 ASN A CA 1
ATOM 845 C C . ASN A 1 104 ? 7.863 -14.936 -7.824 1.00 96.06 104 ASN A C 1
ATOM 847 O O . ASN A 1 104 ? 8.346 -15.261 -8.910 1.00 96.06 104 ASN A O 1
ATOM 851 N N . TRP A 1 105 ? 7.815 -13.659 -7.434 1.00 95.56 105 TRP A N 1
ATOM 852 C CA . TRP A 1 105 ? 8.410 -12.577 -8.221 1.00 95.56 105 TRP A CA 1
ATOM 853 C C . TRP A 1 105 ? 9.923 -12.731 -8.363 1.00 95.56 105 TRP A C 1
ATOM 855 O O . TRP A 1 105 ? 10.444 -12.604 -9.470 1.00 95.56 105 TRP A O 1
ATOM 865 N N . ARG A 1 106 ? 10.630 -13.081 -7.283 1.00 95.25 106 ARG A N 1
ATOM 866 C CA . ARG A 1 106 ? 12.076 -13.338 -7.319 1.00 95.25 106 ARG A CA 1
ATOM 867 C C . ARG A 1 106 ? 12.427 -14.492 -8.259 1.00 95.25 106 ARG A C 1
ATOM 869 O O . ARG A 1 106 ? 13.354 -14.370 -9.054 1.00 95.25 106 ARG A O 1
ATOM 876 N N . ARG A 1 107 ? 11.677 -15.595 -8.211 1.00 95.31 107 ARG A N 1
ATOM 877 C CA . ARG A 1 107 ? 11.844 -16.729 -9.139 1.00 95.31 107 ARG A CA 1
ATOM 878 C C . ARG A 1 107 ? 11.587 -16.320 -10.576 1.00 95.31 107 ARG A C 1
ATOM 880 O O . ARG A 1 107 ? 12.364 -16.676 -11.453 1.00 95.31 107 ARG A O 1
ATOM 887 N N . SER A 1 108 ? 10.522 -15.555 -10.796 1.00 95.56 108 SER A N 1
ATOM 888 C CA . SER A 1 108 ? 10.156 -15.041 -12.115 1.00 95.56 108 SER A CA 1
ATOM 889 C C . SER A 1 108 ? 11.277 -14.189 -12.695 1.00 95.56 108 SER A C 1
ATOM 891 O O . SER A 1 108 ? 11.667 -14.412 -13.835 1.00 95.56 108 SER A O 1
ATOM 893 N N . TYR A 1 109 ? 11.850 -13.293 -11.889 1.00 94.19 109 TYR A N 1
ATOM 894 C CA . TYR A 1 109 ? 13.005 -12.484 -12.264 1.00 94.19 109 TYR A CA 1
ATOM 895 C C . TYR A 1 109 ? 14.213 -13.343 -12.659 1.00 94.19 109 TYR A C 1
ATOM 897 O O . TYR A 1 109 ? 14.737 -13.180 -13.753 1.00 94.19 109 TYR A O 1
ATOM 905 N N . VAL A 1 110 ? 14.623 -14.295 -11.813 1.00 93.88 110 VAL A N 1
ATOM 906 C CA . VAL A 1 110 ? 15.804 -15.143 -12.077 1.00 93.88 110 VAL A CA 1
ATOM 907 C C . VAL A 1 110 ? 15.619 -16.047 -13.297 1.00 93.88 110 VAL A C 1
ATOM 909 O O . VAL A 1 110 ? 16.582 -16.331 -13.999 1.00 93.88 110 VAL A O 1
ATOM 912 N N . ALA A 1 111 ? 14.394 -16.504 -13.555 1.00 93.31 111 ALA A N 1
ATOM 913 C CA . ALA A 1 111 ? 14.070 -17.351 -14.699 1.00 93.31 111 ALA A CA 1
ATOM 914 C C . ALA A 1 111 ? 13.756 -16.560 -15.984 1.00 93.31 111 ALA A C 1
ATOM 916 O O . ALA A 1 111 ? 13.308 -17.167 -16.958 1.00 93.31 111 ALA A O 1
ATOM 917 N N . THR A 1 112 ? 13.895 -15.230 -15.971 1.00 94.00 112 THR A N 1
ATOM 918 C CA . THR A 1 112 ? 13.713 -14.373 -17.148 1.00 94.00 112 THR A CA 1
ATOM 919 C C . THR A 1 112 ? 15.080 -14.056 -17.741 1.00 94.00 112 THR A C 1
ATOM 921 O O . THR A 1 112 ? 15.941 -13.503 -17.056 1.00 94.00 112 THR A O 1
ATOM 924 N N . ASP A 1 113 ? 15.270 -14.387 -19.017 1.00 93.94 113 ASP A N 1
ATOM 925 C CA . ASP A 1 113 ? 16.496 -14.050 -19.736 1.00 93.94 113 ASP A CA 1
ATOM 926 C C . ASP A 1 113 ? 16.712 -12.532 -19.777 1.00 93.94 113 ASP A C 1
ATOM 928 O O . ASP A 1 113 ? 15.769 -11.738 -19.866 1.00 93.94 113 ASP A O 1
ATOM 932 N N . HIS A 1 114 ? 17.975 -12.110 -19.736 1.00 88.81 114 HIS A N 1
ATOM 933 C CA . HIS A 1 114 ? 18.313 -10.691 -19.778 1.00 88.81 114 HIS A CA 1
ATOM 934 C C . HIS A 1 114 ? 17.741 -10.015 -21.032 1.00 88.81 114 HIS A C 1
ATOM 936 O O . HIS A 1 114 ? 17.856 -10.522 -22.146 1.00 88.81 114 HIS A O 1
ATOM 942 N N . GLY A 1 115 ? 17.128 -8.844 -20.843 1.00 91.75 115 GLY A N 1
ATOM 943 C CA . GLY A 1 115 ? 16.484 -8.085 -21.917 1.00 91.75 115 GLY A CA 1
ATOM 944 C C . GLY A 1 115 ? 15.042 -8.501 -22.222 1.00 91.75 115 GLY A C 1
ATOM 945 O O . GLY A 1 115 ? 14.396 -7.824 -23.018 1.00 91.75 115 GLY A O 1
ATOM 946 N N . GLN A 1 116 ? 14.512 -9.552 -21.585 1.00 94.00 116 GLN A N 1
ATOM 947 C CA . GLN A 1 116 ? 13.101 -9.927 -21.703 1.00 94.00 116 GLN A CA 1
ATOM 948 C C . GLN A 1 116 ? 12.246 -9.322 -20.572 1.00 94.00 116 GLN A C 1
ATOM 950 O O . GLN A 1 116 ? 12.731 -9.167 -19.446 1.00 94.00 116 GLN A O 1
ATOM 955 N N . PRO A 1 117 ? 10.966 -8.985 -20.831 1.00 93.94 117 PRO A N 1
ATOM 956 C CA . PRO A 1 117 ? 10.039 -8.570 -19.783 1.00 93.94 117 PRO A CA 1
ATOM 957 C C . PRO A 1 117 ? 9.818 -9.676 -18.746 1.00 93.94 117 PRO A C 1
ATOM 959 O O . PRO A 1 117 ? 9.623 -10.841 -19.090 1.00 93.94 117 PRO A O 1
ATOM 962 N N . ILE A 1 118 ? 9.781 -9.301 -17.468 1.00 94.38 118 ILE A N 1
ATOM 963 C CA . ILE A 1 118 ? 9.540 -10.249 -16.376 1.00 94.38 118 ILE A CA 1
ATOM 964 C C . ILE A 1 118 ? 8.046 -10.571 -16.320 1.00 94.38 118 ILE A C 1
ATOM 966 O O . ILE A 1 118 ? 7.223 -9.699 -16.039 1.00 94.38 118 ILE A O 1
ATOM 970 N N . VAL A 1 119 ? 7.696 -11.838 -16.530 1.00 95.00 119 VAL A N 1
ATOM 971 C CA . VAL A 1 119 ? 6.320 -12.332 -16.389 1.00 95.00 119 VAL A CA 1
ATOM 972 C C . VAL A 1 119 ? 6.176 -13.057 -15.058 1.00 95.00 119 VAL A C 1
ATOM 974 O O . VAL A 1 119 ? 6.924 -13.992 -14.770 1.00 95.00 119 VAL A O 1
ATOM 977 N N . TYR A 1 120 ? 5.195 -12.646 -14.254 1.00 95.12 120 TYR A N 1
ATOM 978 C CA . TYR A 1 120 ? 4.900 -13.293 -12.979 1.00 95.12 120 TYR A CA 1
ATOM 979 C C . TYR A 1 120 ? 4.444 -14.744 -13.173 1.00 95.12 120 TYR A C 1
ATOM 981 O O . TYR A 1 120 ? 3.451 -15.010 -13.851 1.00 95.12 120 TYR A O 1
ATOM 989 N N . ARG A 1 121 ? 5.144 -15.674 -12.522 1.00 93.81 121 ARG A N 1
ATOM 990 C CA . ARG A 1 121 ? 4.870 -17.113 -12.537 1.00 93.81 121 ARG A CA 1
ATOM 991 C C . ARG A 1 121 ? 4.820 -17.673 -11.117 1.00 93.81 121 ARG A C 1
ATOM 993 O O . ARG A 1 121 ? 5.673 -17.367 -10.285 1.00 93.81 121 ARG A O 1
ATOM 1000 N N . LYS A 1 122 ? 3.806 -18.501 -10.843 1.00 94.81 122 LYS A N 1
ATOM 1001 C CA . LYS A 1 122 ? 3.595 -19.171 -9.541 1.00 94.81 122 LYS A CA 1
ATOM 1002 C C . LYS A 1 122 ? 4.143 -20.600 -9.510 1.00 94.81 122 LYS A C 1
ATOM 1004 O O . LYS A 1 122 ? 4.295 -21.171 -8.439 1.00 94.81 122 LYS A O 1
ATOM 1009 N N . ASP A 1 123 ? 4.403 -21.166 -10.679 1.00 93.75 123 ASP A N 1
ATOM 1010 C CA . ASP A 1 123 ? 4.756 -22.563 -10.932 1.00 93.75 123 ASP A CA 1
ATOM 1011 C C . ASP A 1 123 ? 6.273 -22.803 -11.013 1.00 93.75 123 ASP A C 1
ATOM 1013 O O . ASP A 1 123 ? 6.720 -23.919 -11.269 1.00 93.75 123 ASP A O 1
ATOM 1017 N N . LEU A 1 124 ? 7.083 -21.769 -10.769 1.00 92.12 124 LEU A N 1
ATOM 1018 C CA . LEU A 1 124 ? 8.536 -21.886 -10.813 1.00 92.12 124 LEU A CA 1
ATOM 1019 C C . LEU A 1 124 ? 9.098 -22.626 -9.588 1.00 92.12 124 LEU A C 1
ATOM 1021 O O . LEU A 1 124 ? 8.689 -22.350 -8.449 1.00 92.12 124 LEU A O 1
ATOM 1025 N N . PRO A 1 125 ? 10.092 -23.513 -9.795 1.00 91.62 125 PRO A N 1
ATOM 1026 C CA . PRO A 1 125 ? 10.713 -24.258 -8.710 1.00 91.62 125 PRO A CA 1
ATOM 1027 C C . PRO A 1 125 ? 11.426 -23.320 -7.730 1.00 91.62 125 PRO A C 1
ATOM 1029 O O . PRO A 1 125 ? 11.858 -22.220 -8.084 1.00 91.62 125 PRO A O 1
ATOM 1032 N N . ASN A 1 126 ? 11.582 -23.777 -6.485 1.00 89.31 126 ASN A N 1
ATOM 1033 C CA . ASN A 1 126 ? 12.393 -23.077 -5.492 1.00 89.31 126 ASN A CA 1
ATOM 1034 C C . ASN A 1 126 ? 13.818 -22.897 -6.039 1.00 89.31 126 ASN A C 1
ATOM 1036 O O . ASN A 1 126 ? 14.440 -23.863 -6.487 1.00 89.31 126 ASN A O 1
ATOM 1040 N N . LEU A 1 127 ? 14.349 -21.674 -5.981 1.00 85.31 127 LEU A N 1
ATOM 1041 C CA . LEU A 1 127 ? 15.746 -21.445 -6.345 1.00 85.31 127 LEU A CA 1
ATOM 1042 C C . LEU A 1 127 ? 16.642 -22.149 -5.326 1.00 85.31 127 LEU A C 1
ATOM 1044 O O . LEU A 1 127 ? 16.390 -22.087 -4.121 1.00 85.31 127 LEU A O 1
ATOM 1048 N N . LYS A 1 128 ? 17.683 -22.825 -5.814 1.00 82.25 128 LYS A N 1
ATOM 1049 C CA . LYS A 1 128 ? 18.687 -23.451 -4.950 1.00 82.25 128 LYS A CA 1
ATOM 1050 C C . LYS A 1 128 ? 19.347 -22.362 -4.098 1.00 82.25 128 LYS A C 1
ATOM 1052 O O . LYS A 1 128 ? 19.666 -21.295 -4.625 1.00 82.25 128 LYS A O 1
ATOM 1057 N N . ASN A 1 129 ? 19.555 -22.621 -2.805 1.00 66.44 129 ASN A N 1
ATOM 1058 C CA . ASN A 1 129 ? 20.426 -21.757 -2.009 1.00 66.44 129 ASN A CA 1
ATOM 1059 C C . ASN A 1 129 ? 21.828 -21.800 -2.633 1.00 66.44 129 ASN A C 1
ATOM 1061 O O . ASN A 1 129 ? 22.292 -22.900 -2.949 1.00 66.44 129 ASN A O 1
ATOM 1065 N N . PRO A 1 130 ? 22.494 -20.653 -2.842 1.00 56.88 130 PRO A N 1
ATOM 1066 C CA . PRO A 1 130 ? 23.889 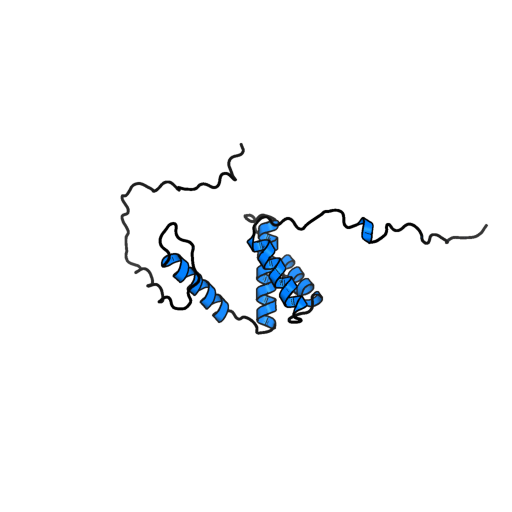-20.673 -3.241 1.00 56.88 130 PRO A CA 1
ATOM 1067 C C . PRO A 1 130 ? 24.682 -21.406 -2.155 1.00 56.88 130 PRO A C 1
ATOM 1069 O O . PRO A 1 130 ? 24.558 -21.100 -0.969 1.00 56.88 130 PRO A O 1
ATOM 1072 N N . ASP A 1 131 ? 25.436 -22.417 -2.573 1.00 51.66 131 ASP A N 1
ATOM 1073 C CA . ASP A 1 131 ? 26.300 -23.208 -1.704 1.00 51.66 131 ASP A CA 1
ATOM 1074 C C . ASP A 1 131 ? 27.286 -22.263 -0.977 1.00 51.66 131 ASP A C 1
ATOM 1076 O O . ASP A 1 131 ? 27.925 -21.447 -1.654 1.00 51.66 131 ASP A O 1
ATOM 1080 N N . PRO A 1 132 ? 27.447 -22.319 0.363 1.00 54.38 132 PRO A N 1
ATOM 1081 C CA . PRO A 1 132 ? 28.292 -21.372 1.103 1.00 54.38 132 PRO A CA 1
ATOM 1082 C C . PRO A 1 132 ? 29.782 -21.396 0.720 1.00 54.38 132 PRO A C 1
ATOM 1084 O O . PRO A 1 132 ? 30.539 -20.537 1.167 1.00 54.38 132 PRO A O 1
ATOM 1087 N N . HIS A 1 133 ? 30.224 -22.368 -0.085 1.00 53.62 133 HIS A N 1
ATOM 1088 C CA . HIS A 1 133 ? 31.637 -22.629 -0.376 1.00 53.62 133 HIS A CA 1
ATOM 1089 C C . HIS A 1 133 ? 32.115 -22.227 -1.780 1.00 53.62 133 HIS A C 1
ATOM 1091 O O . HIS A 1 133 ? 33.241 -22.550 -2.162 1.00 53.62 133 HIS A O 1
ATOM 1097 N N . HIS A 1 134 ? 31.331 -21.482 -2.564 1.00 50.69 134 HIS A N 1
ATOM 1098 C CA . HIS A 1 134 ? 31.817 -20.978 -3.851 1.00 50.69 134 HIS A CA 1
ATOM 1099 C C . HIS A 1 134 ? 32.629 -19.681 -3.714 1.00 50.69 134 HIS A C 1
ATOM 1101 O O . HIS A 1 134 ? 32.120 -18.579 -3.918 1.00 50.69 134 HIS A O 1
ATOM 1107 N N . HIS A 1 135 ? 33.933 -19.825 -3.454 1.00 48.50 135 HIS A N 1
ATOM 1108 C CA . HIS A 1 135 ? 34.931 -18.789 -3.733 1.00 48.50 135 HIS A CA 1
ATOM 1109 C C . HIS A 1 135 ? 34.968 -18.498 -5.244 1.00 48.50 135 HIS A C 1
ATOM 1111 O O . HIS A 1 135 ? 35.691 -19.139 -6.004 1.00 48.50 135 HIS A O 1
ATOM 1117 N N . HIS A 1 136 ? 34.167 -17.535 -5.702 1.00 50.94 136 HIS A N 1
ATOM 1118 C CA . HIS A 1 136 ? 34.249 -17.024 -7.068 1.00 50.94 136 HIS A CA 1
ATOM 1119 C C . HIS A 1 136 ? 35.477 -16.114 -7.203 1.00 50.94 136 HIS A C 1
ATOM 1121 O O . HIS A 1 136 ? 35.421 -14.919 -6.916 1.00 50.94 136 HIS A O 1
ATOM 1127 N N . HIS A 1 137 ? 36.594 -16.664 -7.682 1.00 48.16 137 HIS A N 1
ATOM 1128 C CA . HIS A 1 137 ? 37.655 -15.857 -8.285 1.00 48.16 137 HIS A CA 1
ATOM 1129 C C . HIS A 1 137 ? 37.181 -15.355 -9.659 1.00 48.16 137 HIS A C 1
ATOM 1131 O O . HIS A 1 137 ? 37.468 -15.957 -10.690 1.00 48.16 137 HIS A O 1
ATOM 1137 N N . HIS A 1 138 ? 36.437 -14.248 -9.689 1.00 44.97 138 HIS A N 1
ATOM 1138 C CA . HIS A 1 138 ? 36.150 -13.536 -10.935 1.00 44.97 138 HIS A CA 1
ATOM 1139 C C . HIS A 1 138 ? 37.337 -12.634 -11.311 1.00 44.97 138 HIS A C 1
ATOM 1141 O O . HIS A 1 138 ? 37.393 -11.471 -10.921 1.00 44.97 138 HIS A O 1
ATOM 1147 N N . HIS A 1 139 ? 38.272 -13.155 -12.109 1.00 44.41 139 HIS A N 1
ATOM 1148 C CA . HIS A 1 139 ? 39.126 -12.325 -12.966 1.00 44.41 139 HIS A CA 1
ATOM 1149 C C . HIS A 1 139 ? 38.505 -12.270 -14.364 1.00 44.41 139 HIS A C 1
ATOM 1151 O O . HIS A 1 139 ? 38.874 -13.015 -15.265 1.00 44.41 139 HIS A O 1
ATOM 1157 N N . GLY A 1 140 ? 37.519 -11.392 -14.519 1.00 50.09 140 GLY A N 1
ATOM 1158 C CA . GLY A 1 140 ? 36.958 -10.996 -15.806 1.00 50.09 140 GLY A CA 1
ATOM 1159 C C . GLY A 1 140 ? 36.754 -9.480 -15.823 1.00 50.09 140 GLY A C 1
ATOM 1160 O O . GLY A 1 140 ? 36.610 -8.887 -14.747 1.00 50.09 140 GLY A O 1
ATOM 1161 N N . PRO A 1 141 ? 36.789 -8.831 -17.000 1.00 55.00 141 PRO A N 1
ATOM 1162 C CA . PRO A 1 141 ? 36.597 -7.391 -17.096 1.00 55.00 141 PRO A CA 1
ATOM 1163 C C . PRO A 1 141 ? 35.237 -7.011 -16.504 1.00 55.00 141 PRO A C 1
ATOM 1165 O O . PRO A 1 141 ? 34.219 -7.641 -16.794 1.00 55.00 141 PRO A O 1
ATOM 1168 N N . LYS A 1 142 ? 35.244 -5.998 -15.633 1.00 48.84 142 LYS A N 1
ATOM 1169 C CA . LYS A 1 142 ? 34.042 -5.453 -14.994 1.00 48.84 142 LYS A CA 1
ATOM 1170 C C . LYS A 1 142 ? 33.063 -5.017 -16.097 1.00 48.84 142 LYS A C 1
ATOM 1172 O O . LYS A 1 142 ? 33.452 -4.170 -16.898 1.00 48.84 142 LYS A O 1
ATOM 1177 N N . PRO A 1 143 ? 31.834 -5.558 -16.168 1.00 47.31 143 PRO A N 1
ATOM 1178 C CA . PRO A 1 143 ? 30.858 -5.085 -17.139 1.00 47.31 143 PRO A CA 1
ATOM 1179 C C . PRO A 1 143 ? 30.476 -3.638 -16.813 1.00 47.31 143 PRO A C 1
ATOM 1181 O O . PRO A 1 143 ? 30.122 -3.322 -15.674 1.00 47.31 143 PRO A O 1
ATOM 1184 N N . GLU A 1 144 ? 30.568 -2.761 -17.810 1.00 44.94 144 GLU A N 1
ATOM 1185 C CA . GLU A 1 144 ? 30.023 -1.409 -17.717 1.00 44.94 144 GLU A CA 1
ATOM 1186 C C . GLU A 1 144 ? 28.489 -1.471 -17.798 1.00 44.94 144 GLU A C 1
ATOM 1188 O O . GLU A 1 144 ? 27.940 -2.241 -18.594 1.00 44.94 144 GLU A O 1
ATOM 1193 N N . PRO A 1 145 ? 27.763 -0.704 -16.967 1.00 52.28 145 PRO A N 1
ATOM 1194 C CA . PRO A 1 145 ? 26.309 -0.694 -17.004 1.00 52.28 145 PRO A CA 1
ATOM 1195 C C . PRO A 1 145 ? 25.817 -0.126 -18.342 1.00 52.28 145 PRO A C 1
ATOM 1197 O O . PRO A 1 145 ? 26.071 1.029 -18.670 1.00 52.28 145 PRO A O 1
ATOM 1200 N N . ILE A 1 146 ? 25.059 -0.933 -19.089 1.00 64.75 146 ILE A N 1
ATOM 1201 C CA . ILE A 1 146 ? 24.513 -0.583 -20.416 1.00 64.75 146 ILE A CA 1
ATOM 1202 C C . ILE A 1 146 ? 23.415 0.499 -20.327 1.00 64.75 146 ILE A C 1
ATOM 1204 O O . ILE A 1 146 ? 23.066 1.119 -21.327 1.00 64.75 146 ILE A O 1
ATOM 1208 N N . CYS A 1 147 ? 22.898 0.801 -19.133 1.00 37.28 147 CYS A N 1
ATOM 1209 C CA . CYS A 1 147 ? 21.975 1.913 -18.909 1.00 37.28 147 CYS A CA 1
ATOM 1210 C C . CYS A 1 147 ? 22.281 2.609 -17.579 1.00 37.28 147 CYS A C 1
ATOM 1212 O O . CYS A 1 147 ? 21.930 2.115 -16.509 1.00 37.28 147 CYS A O 1
ATOM 1214 N N . VAL A 1 148 ? 22.889 3.790 -17.647 1.00 49.12 148 VAL A N 1
ATOM 1215 C CA . VAL A 1 148 ? 22.686 4.831 -16.635 1.00 49.12 148 VAL A CA 1
ATOM 1216 C C . VAL A 1 148 ? 21.479 5.650 -17.078 1.00 49.12 148 VAL A C 1
ATOM 1218 O O . VAL A 1 148 ? 21.507 6.269 -18.140 1.00 49.12 148 VAL A O 1
ATOM 1221 N N . SER A 1 149 ? 20.401 5.647 -16.291 1.00 46.28 149 SER A N 1
ATOM 1222 C CA . SER A 1 149 ? 19.310 6.605 -16.485 1.00 46.28 149 SER A CA 1
ATOM 1223 C C . SER A 1 149 ? 19.895 8.021 -16.489 1.00 46.28 149 SER A C 1
ATOM 1225 O O . SER A 1 149 ? 20.581 8.405 -15.542 1.00 46.28 149 SER A O 1
ATOM 1227 N N . LEU A 1 150 ? 19.597 8.816 -17.521 1.00 49.88 150 LEU A N 1
ATOM 1228 C CA . LEU A 1 150 ? 20.079 10.200 -17.691 1.00 49.88 150 LEU A CA 1
ATOM 1229 C C . LEU A 1 150 ? 19.615 11.177 -16.583 1.00 49.88 150 LEU A C 1
ATOM 1231 O O . LEU A 1 150 ? 19.960 12.353 -16.609 1.00 49.88 150 LEU A O 1
ATOM 1235 N N . ALA A 1 151 ? 18.858 10.714 -15.586 1.00 46.78 151 ALA A N 1
ATOM 1236 C CA . ALA A 1 151 ? 18.204 11.554 -14.585 1.00 46.78 151 ALA A CA 1
ATOM 1237 C C . ALA A 1 151 ? 19.105 12.047 -13.431 1.00 46.78 151 ALA A C 1
ATOM 1239 O O . ALA A 1 151 ? 18.618 12.745 -12.547 1.00 46.78 151 ALA A O 1
ATOM 1240 N N . LYS A 1 152 ? 20.410 11.745 -13.412 1.00 51.19 152 LYS A N 1
ATOM 1241 C CA . LYS A 1 152 ? 21.352 12.363 -12.454 1.00 51.19 152 LYS A CA 1
ATOM 1242 C C . LYS A 1 152 ? 22.707 12.670 -13.080 1.00 51.19 152 LYS A C 1
ATOM 1244 O O . LYS A 1 152 ? 23.729 12.148 -12.652 1.00 51.19 152 LYS A O 1
ATOM 1249 N N . GLN A 1 153 ? 22.719 13.566 -14.059 1.00 45.72 153 GLN A N 1
ATOM 1250 C CA . GLN A 1 153 ? 23.885 14.408 -14.327 1.00 45.72 153 GLN A CA 1
ATOM 1251 C C . GLN A 1 153 ? 23.408 15.824 -14.660 1.00 45.72 153 GLN A C 1
ATOM 1253 O O . GLN A 1 153 ? 23.351 16.218 -15.817 1.00 45.72 153 GLN A O 1
ATOM 1258 N N . SER A 1 154 ? 23.058 16.593 -13.629 1.00 39.31 154 SER A N 1
ATOM 1259 C CA . SER A 1 154 ? 23.170 18.048 -13.711 1.00 39.31 154 SER A CA 1
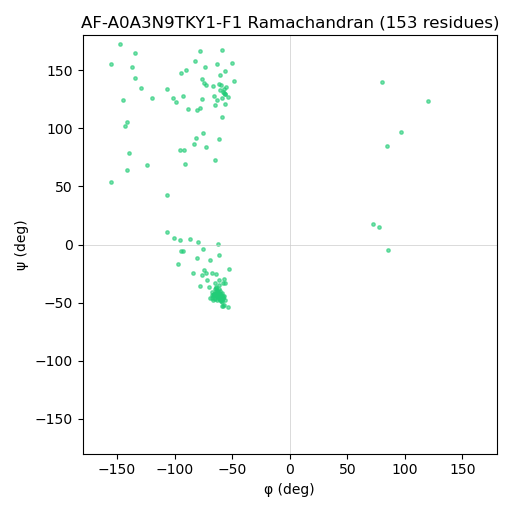ATOM 1260 C C . SER A 1 154 ? 24.125 18.503 -12.621 1.00 39.31 154 SER A C 1
ATOM 1262 O O . SER A 1 154 ? 24.005 18.101 -11.464 1.00 39.31 154 SER A O 1
ATOM 1264 N N . LYS A 1 155 ? 25.115 19.247 -13.092 1.00 42.06 155 LYS A N 1
ATOM 1265 C CA . LYS A 1 155 ? 26.245 19.840 -12.391 1.00 42.06 155 LYS A CA 1
ATOM 1266 C C . LYS A 1 155 ? 25.808 21.031 -11.543 1.00 42.06 155 LYS A C 1
ATOM 1268 O O . LYS A 1 155 ? 24.782 21.645 -11.912 1.00 42.06 155 LYS A O 1
#

Secondary structure (DSSP, 8-state):
---------S-PPPGGGG--S-----SSHHHHHHHHHHHHHHHTTSS-HHHHHHHHHHHHHHSPPPTTS-HHHHHHHHHHHHHHHHHHHTTS--HHHHHHHHHHHHHHHHTSPTTSPPPP-SSPPPPPPPPTT------SPPPPPS---GGG---

Sequence (155 aa):
MNGCNDLLLHDAPSKEAMLKDDGIIFEEPWQAQAFSVTVLLNKAGLFDWKVWVKTFAKHISTYPRKPDETDQQAYYRQWLSALEELLDSIGLTDQQLRGLYKENWRRSYVATDHGQPIVYRKDLPNLKNPDPHHHHHHHGPKPEPICVSLAKQSK

Solvent-accessible surface area (backbone atoms only — not comparable to full-atom values): 10220 Å² total; per-residue (Å²): 141,81,79,88,86,86,91,75,86,86,83,74,81,57,84,75,73,74,69,61,96,72,71,89,81,60,95,46,78,66,54,54,48,56,52,48,51,54,53,49,43,35,75,70,65,78,46,57,68,69,58,52,54,52,46,36,53,52,30,49,73,73,56,62,70,52,96,89,49,52,73,67,55,31,51,54,53,29,48,53,53,28,48,52,53,53,36,37,75,71,66,79,46,50,72,67,57,54,50,50,52,54,49,28,45,53,43,21,48,72,74,36,61,89,95,55,82,71,61,86,42,87,84,65,71,82,76,78,76,82,66,94,78,73,81,76,83,78,90,64,84,80,82,76,77,94,71,75,76,80,87,79,78,81,132

InterPro domains:
  IPR008990 Electron transport accessory-like domain superfamily [SSF50090] (18-123)
  IPR023808 Nitrile hydratase accessory protein, putative [TIGR03889] (26-95)
  IPR042262 Nitrile hydratase beta subunit, N-terminal [G3DSA:1.10.472.20] (1-121)
  IPR049054 Nitrile hydratase beta subunit-like, N-terminal domain [PF21006] (22-95)